Protein AF-A0A0B6YE58-F1 (afdb_monomer)

Mean predicted aligned error: 3.86 Å

pLDDT: mean 92.52, std 4.26, range [74.12, 96.88]

Solvent-accessible surface area (backbone atoms only — not comparable to full-atom values): 4344 Å² total; per-residue (Å²): 129,87,49,72,66,55,62,31,92,91,49,86,24,49,36,35,24,17,76,81,75,41,79,35,95,82,53,78,86,53,94,53,56,77,48,68,34,62,18,32,39,94,88,42,44,37,70,48,80,28,80,89,33,65,88,62,92,28,60,35,61,75,40,53,52,45,77,45,10,61,82,111

Radius of gyration: 13.68 Å; Cα contacts (8 Å, |Δi|>4): 134; chains: 1; bounding box: 18×38×31 Å

Secondary structure (DSSP, 8-state):
---TTTT-TTS--EEEE-TTSSPPTTPPP-TT--EEEE---SS--EEEE-GGGTTTTSEEEEE-SHHHHTT-

Foldseek 3Di:
DPDPQLQDPVDAREWEAEPVRHHDPQTDDDPSHPYYFYAHHDPFGDKDAAPVCVVPPRIDRHGGDRVRTVVD

Organism: NCBI:txid1028688

Structure (mmCIF, N/CA/C/O backbone):
data_AF-A0A0B6YE58-F1
#
_entry.id   AF-A0A0B6YE58-F1
#
loop_
_atom_site.group_PDB
_atom_site.id
_atom_site.type_symbol
_atom_site.label_atom_id
_atom_site.label_alt_id
_atom_site.label_comp_id
_atom_site.l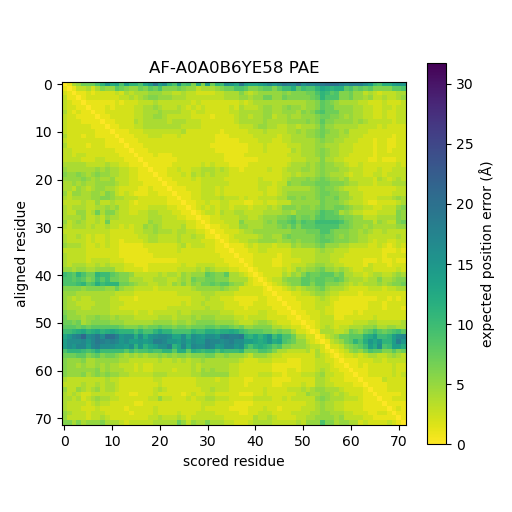abel_asym_id
_atom_site.label_entity_id
_atom_site.label_seq_id
_atom_site.pdbx_PDB_ins_code
_atom_site.Cartn_x
_atom_site.Cartn_y
_atom_site.Cartn_z
_atom_site.occupancy
_atom_site.B_iso_or_equiv
_atom_site.auth_seq_id
_atom_site.auth_comp_id
_atom_site.auth_asym_id
_atom_site.auth_atom_id
_atom_site.pdbx_PDB_model_num
ATOM 1 N N . ASN A 1 1 ? 5.594 -16.457 -6.896 1.00 78.12 1 ASN A N 1
ATOM 2 C CA . ASN A 1 1 ? 4.415 -16.384 -6.01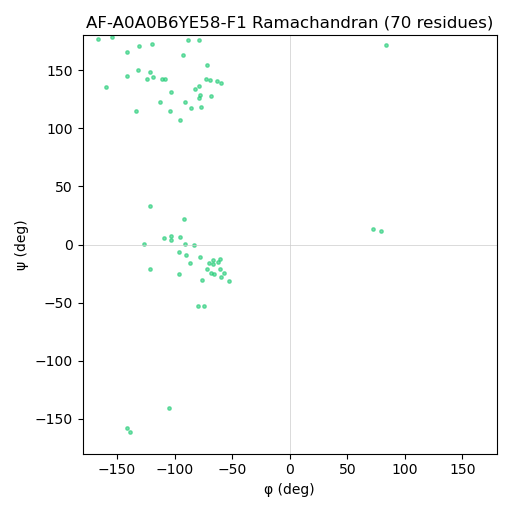8 1.00 78.12 1 ASN A CA 1
ATOM 3 C C . ASN A 1 1 ? 4.822 -16.928 -4.654 1.00 78.12 1 ASN A C 1
ATOM 5 O O . ASN A 1 1 ? 4.940 -18.141 -4.525 1.00 78.12 1 ASN A O 1
ATOM 9 N N . PHE A 1 2 ? 5.217 -16.053 -3.722 1.00 89.50 2 PHE A N 1
ATOM 10 C CA . PHE A 1 2 ? 5.994 -16.426 -2.521 1.00 89.50 2 PHE A CA 1
ATOM 11 C C . PHE A 1 2 ? 5.369 -15.961 -1.194 1.00 89.50 2 PHE A C 1
ATOM 13 O O . PHE A 1 2 ? 5.922 -16.251 -0.136 1.00 89.50 2 PHE A O 1
ATOM 20 N N . ASP A 1 3 ? 4.211 -15.299 -1.241 1.00 91.00 3 ASP A N 1
ATOM 21 C CA . ASP A 1 3 ? 3.419 -14.939 -0.064 1.00 91.00 3 ASP A CA 1
ATOM 22 C C . ASP A 1 3 ? 2.212 -15.885 0.047 1.00 91.00 3 ASP A C 1
ATOM 24 O O . ASP A 1 3 ? 1.336 -15.923 -0.819 1.00 91.00 3 ASP A O 1
ATOM 28 N N . GLY A 1 4 ? 2.189 -16.686 1.115 1.00 92.25 4 GLY A N 1
ATOM 29 C CA . GLY A 1 4 ? 1.138 -17.671 1.367 1.00 92.25 4 GLY A CA 1
ATOM 30 C C . GLY A 1 4 ? -0.225 -17.060 1.700 1.00 92.25 4 GLY A C 1
ATOM 31 O O . GLY A 1 4 ? -1.236 -17.714 1.451 1.00 92.25 4 GLY A O 1
ATOM 32 N N . TYR A 1 5 ? -0.270 -15.826 2.216 1.00 91.88 5 TYR A N 1
ATOM 33 C CA . TYR A 1 5 ? -1.526 -15.104 2.401 1.00 91.88 5 TYR A CA 1
ATOM 34 C C . TYR A 1 5 ? -2.036 -14.615 1.052 1.00 91.88 5 TYR A C 1
ATOM 36 O O . TYR A 1 5 ? -3.137 -14.983 0.678 1.00 91.88 5 TYR A O 1
ATOM 44 N N . ALA A 1 6 ? -1.223 -13.905 0.268 1.00 91.69 6 ALA A N 1
ATOM 45 C CA . ALA A 1 6 ? -1.633 -13.402 -1.048 1.00 91.69 6 ALA A CA 1
ATOM 46 C C . ALA A 1 6 ? -1.893 -14.504 -2.104 1.00 91.69 6 ALA A C 1
ATOM 48 O O . ALA A 1 6 ? -2.514 -14.254 -3.140 1.00 91.69 6 ALA A O 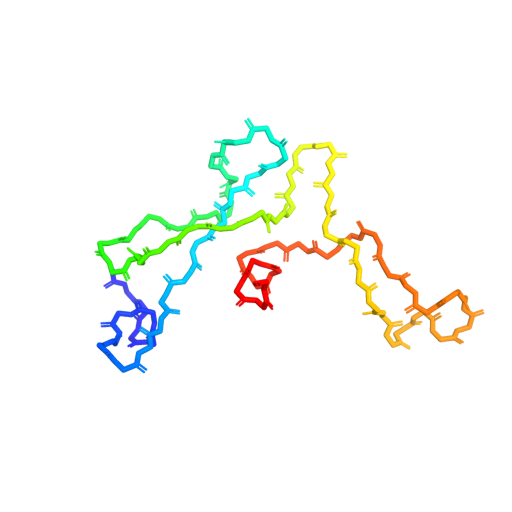1
ATOM 49 N N . ASN A 1 7 ? -1.423 -15.731 -1.880 1.00 93.12 7 ASN A N 1
ATOM 50 C CA . ASN A 1 7 ? -1.677 -16.880 -2.755 1.00 93.12 7 ASN A CA 1
ATOM 51 C C . ASN A 1 7 ? -2.744 -17.845 -2.202 1.00 93.12 7 ASN A C 1
ATOM 53 O O . ASN A 1 7 ? -2.956 -18.926 -2.755 1.00 93.12 7 ASN A O 1
ATOM 57 N N . SER A 1 8 ? -3.412 -17.485 -1.104 1.00 94.75 8 SER A N 1
ATOM 58 C CA . SER A 1 8 ? -4.489 -18.286 -0.529 1.00 94.75 8 SER A CA 1
ATOM 59 C C . SER A 1 8 ? -5.795 -18.092 -1.300 1.00 94.75 8 SER A C 1
ATOM 61 O O . SER A 1 8 ? -6.207 -16.972 -1.586 1.00 94.75 8 SER A O 1
ATOM 63 N N . ILE A 1 9 ? -6.519 -19.183 -1.564 1.00 94.62 9 ILE A N 1
ATOM 64 C CA . ILE A 1 9 ? -7.872 -19.119 -2.154 1.00 94.62 9 ILE A CA 1
ATOM 65 C C . ILE A 1 9 ? -8.907 -18.487 -1.211 1.00 94.62 9 ILE A C 1
ATOM 67 O O . ILE A 1 9 ? -10.018 -18.174 -1.629 1.00 94.62 9 ILE A O 1
ATOM 71 N N . TYR A 1 10 ? -8.562 -18.338 0.069 1.00 96.56 10 TYR A N 1
ATOM 72 C CA . TYR A 1 10 ? -9.434 -17.762 1.092 1.00 96.56 10 TYR A CA 1
ATOM 73 C C . TYR A 1 10 ? -9.257 -16.248 1.246 1.00 96.56 10 TYR A C 1
ATOM 75 O O . TYR A 1 10 ? -9.916 -15.640 2.087 1.00 96.56 10 TYR A O 1
ATOM 83 N N . THR A 1 11 ? -8.372 -15.634 0.462 1.00 95.31 11 THR A N 1
ATOM 84 C CA . THR A 1 11 ? -8.099 -14.195 0.490 1.00 95.31 11 THR A CA 1
ATOM 85 C C . THR A 1 11 ? -8.363 -13.576 -0.871 1.00 95.31 11 THR A C 1
ATOM 87 O O . THR A 1 11 ? -8.135 -14.204 -1.903 1.00 95.31 11 THR A O 1
ATOM 90 N N . VAL A 1 12 ? -8.792 -12.316 -0.874 1.00 94.75 12 VAL A N 1
ATOM 91 C CA . VAL A 1 12 ? -8.863 -11.514 -2.096 1.00 94.75 12 VAL A CA 1
ATOM 92 C C . VAL A 1 12 ? -7.589 -10.694 -2.200 1.00 94.75 12 VAL A C 1
ATOM 94 O O . VAL A 1 12 ? -7.387 -9.748 -1.443 1.00 94.75 12 VAL A O 1
ATOM 97 N N . THR A 1 13 ? -6.720 -11.078 -3.127 1.00 95.81 13 THR A N 1
ATOM 98 C CA . THR A 1 13 ? -5.441 -10.398 -3.338 1.00 95.81 13 THR A CA 1
ATOM 99 C C . THR A 1 13 ? -5.629 -9.220 -4.279 1.00 95.81 13 THR A C 1
ATOM 101 O O . THR A 1 13 ? -6.007 -9.394 -5.442 1.00 95.81 13 THR A O 1
ATOM 104 N N . VAL A 1 14 ? -5.353 -8.024 -3.759 1.00 95.88 14 VAL A N 1
ATOM 105 C CA . VAL A 1 14 ? -5.498 -6.747 -4.460 1.00 95.88 14 VAL A CA 1
ATOM 106 C C . VAL A 1 14 ? -4.118 -6.135 -4.682 1.00 95.88 14 VAL A C 1
ATOM 108 O O . VA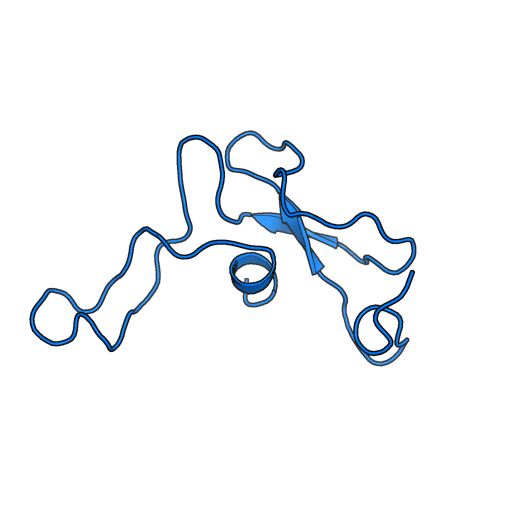L A 1 14 ? -3.365 -5.926 -3.732 1.00 95.88 14 VAL A O 1
ATOM 111 N N . GLY A 1 15 ? -3.784 -5.867 -5.943 1.00 95.19 15 GLY A N 1
ATOM 112 C CA . GLY A 1 15 ? -2.571 -5.154 -6.337 1.00 95.19 15 GLY A CA 1
ATOM 113 C C . GLY A 1 15 ? -2.762 -3.635 -6.376 1.00 95.19 15 GLY A C 1
ATOM 114 O O . GLY A 1 15 ? -3.864 -3.117 -6.195 1.00 95.19 15 GLY A O 1
ATOM 115 N N . ALA A 1 16 ? -1.679 -2.913 -6.654 1.00 96.38 16 ALA A N 1
ATOM 116 C CA . ALA A 1 16 ? -1.677 -1.456 -6.747 1.00 96.38 16 ALA A CA 1
ATOM 117 C C . ALA A 1 16 ? -1.524 -0.972 -8.195 1.00 96.38 16 ALA A C 1
ATOM 119 O O . ALA A 1 16 ? -0.739 -1.530 -8.962 1.00 96.38 16 ALA A O 1
ATOM 120 N N . VAL A 1 17 ? -2.225 0.111 -8.528 1.00 96.06 17 VAL A N 1
ATOM 121 C CA . VAL A 1 17 ? -2.011 0.916 -9.735 1.00 96.06 17 VAL A CA 1
ATOM 122 C C . VAL A 1 17 ? -1.760 2.373 -9.332 1.00 96.06 17 VAL A C 1
ATOM 124 O O . VAL A 1 17 ? -2.335 2.859 -8.357 1.00 96.06 17 VAL A O 1
ATOM 127 N N . ASP A 1 18 ? -0.864 3.063 -10.031 1.00 94.94 18 ASP A N 1
ATOM 128 C CA . ASP A 1 18 ? -0.538 4.460 -9.744 1.00 94.94 18 ASP A CA 1
ATOM 129 C C . ASP A 1 18 ? -1.589 5.446 -10.291 1.00 94.94 18 ASP A C 1
ATOM 131 O O . ASP A 1 18 ? -2.530 5.083 -11.002 1.00 94.94 18 ASP A O 1
ATOM 135 N N . ASP A 1 19 ? -1.403 6.731 -9.987 1.00 93.38 19 ASP A N 1
ATOM 136 C CA . ASP A 1 19 ? -2.272 7.835 -10.404 1.00 93.38 19 ASP A CA 1
ATOM 137 C C . ASP A 1 19 ? -2.389 8.027 -11.930 1.00 93.38 19 ASP A C 1
ATOM 139 O O . ASP A 1 19 ? -3.264 8.757 -12.401 1.00 93.38 19 ASP A O 1
ATOM 143 N N . LYS A 1 20 ? -1.527 7.371 -12.711 1.00 95.06 20 LYS A N 1
ATOM 144 C CA . LYS A 1 20 ? -1.494 7.401 -14.177 1.00 95.06 20 LYS A CA 1
ATOM 145 C C . LYS A 1 20 ? -1.940 6.080 -14.807 1.00 95.06 20 LYS A C 1
ATOM 147 O O . LYS A 1 20 ? -1.871 5.949 -16.029 1.00 95.06 20 LYS A O 1
ATOM 152 N N . GLY A 1 21 ? -2.411 5.117 -14.013 1.00 93.62 21 GLY A N 1
ATOM 153 C CA . GLY A 1 21 ? -2.808 3.797 -14.504 1.00 93.62 21 GLY A CA 1
ATOM 154 C C . GLY A 1 21 ? -1.630 2.848 -14.760 1.00 93.62 21 GLY A C 1
ATOM 155 O O . GLY A 1 21 ? -1.812 1.816 -15.403 1.00 93.62 21 GLY A O 1
ATOM 156 N N . GLY A 1 22 ? -0.427 3.203 -14.309 1.00 94.50 22 GLY A N 1
ATOM 157 C CA . GLY A 1 22 ? 0.793 2.415 -14.435 1.00 94.50 22 GLY A CA 1
ATOM 158 C C . GLY A 1 22 ? 1.051 1.509 -13.232 1.00 94.50 22 GLY A C 1
ATOM 159 O O . GLY A 1 22 ? 0.485 1.681 -12.153 1.00 94.50 22 GLY A O 1
ATOM 160 N N . MET A 1 23 ? 1.935 0.528 -13.420 1.00 93.62 23 MET A N 1
ATOM 161 C CA . MET A 1 23 ? 2.410 -0.324 -12.332 1.00 93.62 23 MET A CA 1
ATOM 162 C C . MET A 1 23 ? 3.443 0.445 -11.488 1.00 93.62 23 MET A C 1
ATOM 164 O O . MET A 1 23 ? 4.494 0.816 -12.020 1.00 93.62 23 MET A O 1
ATOM 168 N N . PRO A 1 24 ? 3.192 0.682 -10.188 1.00 92.94 24 PRO A N 1
ATOM 169 C CA . PRO A 1 24 ? 4.158 1.360 -9.337 1.00 92.94 24 PRO A CA 1
ATOM 170 C C . PRO A 1 24 ? 5.363 0.455 -9.038 1.00 92.94 24 PRO A C 1
ATOM 172 O O . PRO A 1 24 ? 5.248 -0.768 -9.017 1.00 92.94 24 PRO A O 1
ATOM 175 N N . TYR A 1 25 ? 6.524 1.050 -8.746 1.00 91.94 25 TYR A N 1
ATOM 176 C CA . TYR A 1 25 ? 7.796 0.319 -8.581 1.00 91.94 25 TYR A CA 1
ATOM 177 C C . TYR A 1 25 ? 7.800 -0.730 -7.453 1.00 91.94 25 TYR A C 1
ATOM 179 O O . TYR A 1 25 ? 8.658 -1.608 -7.436 1.00 91.94 25 TYR A O 1
ATOM 187 N N . TYR A 1 26 ? 6.886 -0.600 -6.490 1.00 91.25 26 TYR A N 1
ATOM 188 C CA . TYR A 1 26 ? 6.740 -1.493 -5.342 1.00 91.25 26 TYR A CA 1
ATOM 189 C C . TYR A 1 26 ? 5.667 -2.573 -5.552 1.00 91.25 26 TYR A C 1
ATOM 191 O O . TYR A 1 26 ? 5.489 -3.412 -4.672 1.00 91.25 26 TYR A O 1
ATOM 199 N N . ALA A 1 27 ? 4.902 -2.529 -6.650 1.00 90.75 27 ALA A N 1
ATOM 200 C CA . ALA A 1 27 ? 3.897 -3.550 -6.923 1.00 90.75 27 ALA A CA 1
ATOM 201 C C . ALA A 1 27 ? 4.575 -4.886 -7.249 1.00 90.75 27 ALA A C 1
ATOM 203 O O . ALA A 1 27 ? 5.591 -4.938 -7.940 1.00 90.75 27 ALA A O 1
ATOM 204 N N . GLU A 1 28 ? 3.986 -5.975 -6.766 1.00 89.88 28 GLU A N 1
ATOM 205 C CA . GLU A 1 28 ? 4.457 -7.329 -7.032 1.00 89.88 28 GLU A CA 1
ATOM 206 C C . GLU A 1 28 ? 3.565 -7.995 -8.078 1.00 89.88 28 GLU A C 1
ATOM 208 O O . GLU A 1 28 ? 2.340 -8.001 -7.955 1.00 89.88 28 GLU A O 1
ATOM 213 N N . GLU A 1 29 ? 4.174 -8.591 -9.104 1.00 88.88 29 GLU A N 1
ATOM 214 C CA . GLU A 1 29 ? 3.436 -9.390 -10.078 1.00 88.88 29 GLU A CA 1
ATOM 215 C C . GLU A 1 29 ? 3.207 -10.808 -9.565 1.00 88.88 29 GLU A C 1
ATOM 217 O O . GLU A 1 29 ? 4.104 -11.494 -9.062 1.00 88.88 29 GLU A O 1
ATOM 222 N N . CYS A 1 30 ? 1.971 -11.267 -9.713 1.00 87.44 30 CYS A N 1
ATOM 223 C CA . CYS A 1 30 ? 1.520 -12.488 -9.091 1.00 87.44 30 CYS A CA 1
ATOM 224 C C . CYS A 1 30 ? 0.276 -13.044 -9.799 1.00 87.44 30 CYS A C 1
ATOM 226 O O . CYS A 1 30 ? -0.671 -12.317 -10.092 1.00 87.44 30 CYS A O 1
ATOM 228 N N . ALA A 1 31 ? 0.265 -14.358 -10.048 1.00 92.31 31 ALA A N 1
ATOM 229 C CA . ALA A 1 31 ? -0.837 -15.040 -10.729 1.00 92.31 31 ALA A CA 1
ATOM 230 C C . ALA A 1 31 ? -2.125 -15.126 -9.891 1.00 92.31 31 ALA A C 1
ATOM 232 O O . ALA A 1 31 ? -3.179 -15.428 -10.440 1.00 92.31 31 ALA A O 1
ATOM 233 N N . SER A 1 32 ? -2.049 -14.895 -8.576 1.00 92.75 32 SER A N 1
ATOM 234 C CA . SER A 1 32 ? -3.206 -14.926 -7.674 1.00 92.75 32 SER A CA 1
ATOM 235 C C . SER A 1 32 ? -3.827 -13.548 -7.422 1.00 92.75 32 SER A C 1
ATOM 237 O O . SER A 1 32 ? -4.738 -13.451 -6.605 1.00 92.75 32 SER A O 1
ATOM 239 N N . MET A 1 33 ? -3.382 -12.486 -8.110 1.00 92.19 33 MET A N 1
ATOM 240 C CA . MET A 1 33 ? -4.054 -11.182 -8.040 1.00 92.19 33 MET A CA 1
ATOM 241 C C . MET A 1 33 ? -5.427 -11.245 -8.711 1.00 92.19 33 MET A C 1
ATOM 243 O O . MET A 1 33 ? -5.544 -11.649 -9.866 1.00 92.19 33 MET A O 1
ATOM 247 N N . ILE A 1 34 ? -6.463 -10.816 -7.989 1.00 93.94 34 ILE A N 1
ATOM 248 C CA . ILE A 1 34 ? -7.856 -10.826 -8.468 1.00 93.94 34 ILE A CA 1
ATOM 249 C C . ILE A 1 34 ? -8.251 -9.455 -9.037 1.00 93.94 34 ILE A C 1
ATOM 251 O O . ILE A 1 34 ? -9.117 -9.363 -9.905 1.00 93.94 34 ILE A O 1
ATOM 255 N N . GLY A 1 35 ? -7.590 -8.386 -8.592 1.00 94.81 35 GLY A N 1
ATOM 256 C CA . GLY A 1 35 ? -7.805 -7.033 -9.091 1.00 94.81 35 GLY A CA 1
ATOM 257 C C . GLY A 1 35 ? -6.700 -6.075 -8.660 1.00 94.81 35 GLY A C 1
ATOM 258 O O . GLY A 1 35 ? -5.790 -6.447 -7.918 1.00 94.81 35 GLY A O 1
ATOM 259 N N . VAL A 1 36 ? -6.798 -4.833 -9.131 1.00 96.00 36 VAL A N 1
ATOM 260 C CA . VAL A 1 36 ? -5.914 -3.725 -8.750 1.00 96.00 36 VAL A CA 1
ATOM 261 C C . VAL A 1 36 ? -6.745 -2.497 -8.405 1.00 96.00 36 VAL A C 1
ATOM 263 O O . VAL A 1 36 ? -7.820 -2.297 -8.971 1.00 96.00 36 VAL A O 1
ATOM 266 N N . THR A 1 37 ? -6.242 -1.665 -7.501 1.00 96.38 37 THR A N 1
ATOM 267 C CA . THR A 1 37 ? -6.850 -0.370 -7.172 1.00 96.38 37 THR A CA 1
ATOM 268 C C . THR A 1 37 ? -5.779 0.690 -6.943 1.00 96.38 37 THR A C 1
ATOM 270 O O . THR A 1 37 ? -4.586 0.380 -6.864 1.00 96.38 37 THR A O 1
ATOM 273 N N . PHE A 1 38 ? -6.199 1.953 -6.936 1.00 96.44 38 PHE A N 1
ATOM 274 C CA . PHE A 1 38 ? -5.289 3.085 -6.865 1.00 96.44 38 PHE A CA 1
ATOM 275 C C . PHE A 1 38 ? -4.508 3.087 -5.551 1.00 96.44 38 PHE A C 1
ATOM 277 O O . PHE A 1 38 ? -5.039 2.791 -4.485 1.00 96.44 38 PHE A O 1
ATOM 284 N N . SER A 1 39 ? -3.234 3.442 -5.632 1.00 96.50 39 SER A N 1
ATOM 285 C CA . SER A 1 39 ? -2.375 3.678 -4.477 1.00 96.50 39 SER A CA 1
ATOM 286 C C . SER A 1 39 ? -1.459 4.873 -4.760 1.00 96.50 39 SER A C 1
ATOM 288 O O . SER A 1 39 ? -1.760 5.712 -5.607 1.00 96.50 39 SER A O 1
ATOM 290 N N . SER A 1 40 ? -0.337 4.960 -4.051 1.00 94.38 40 SER A N 1
ATOM 291 C CA . SER A 1 40 ? 0.724 5.926 -4.298 1.00 94.38 40 SER A CA 1
ATOM 292 C C . SER A 1 40 ? 1.333 5.821 -5.682 1.00 94.38 40 SER A C 1
ATOM 294 O O . SER A 1 40 ? 1.614 4.726 -6.183 1.00 94.38 40 SER A O 1
ATOM 296 N N . GLY A 1 41 ? 1.593 6.977 -6.266 1.00 89.50 41 GLY A N 1
ATOM 297 C CA . GLY A 1 41 ? 2.091 7.108 -7.618 1.00 89.50 41 GLY A CA 1
ATOM 298 C C . GLY A 1 41 ? 3.169 8.167 -7.746 1.00 89.50 41 GLY A C 1
ATOM 299 O O . GLY A 1 41 ? 3.817 8.566 -6.785 1.00 89.50 41 GLY A O 1
ATOM 300 N N . THR A 1 42 ? 3.402 8.617 -8.976 1.00 84.44 42 THR A N 1
ATOM 301 C CA . THR A 1 42 ? 4.452 9.614 -9.229 1.00 84.44 42 THR A CA 1
ATOM 302 C C . THR A 1 42 ? 4.015 11.009 -8.792 1.00 84.44 42 THR A C 1
ATOM 304 O O . THR A 1 42 ? 4.863 11.834 -8.456 1.00 84.44 42 THR A O 1
ATOM 307 N N . THR A 1 43 ? 2.712 11.308 -8.860 1.00 88.44 43 THR A N 1
ATOM 308 C CA . THR A 1 43 ? 2.213 12.666 -8.581 1.00 88.44 43 THR A CA 1
ATOM 309 C C . THR A 1 43 ? 1.197 12.751 -7.455 1.00 88.44 43 THR A C 1
ATOM 311 O O 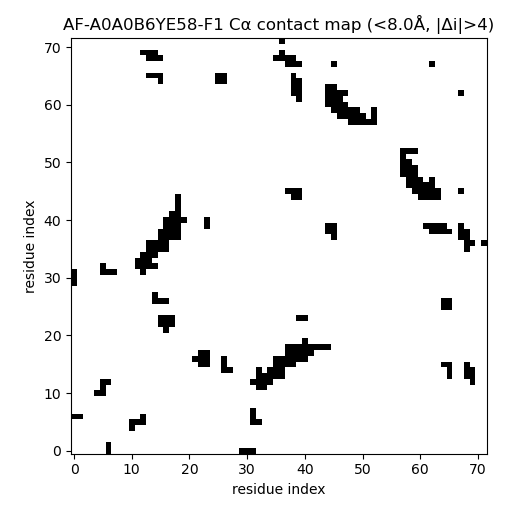. THR A 1 43 ? 1.017 13.838 -6.905 1.00 88.44 43 THR A O 1
ATOM 314 N N . ARG A 1 44 ? 0.528 11.646 -7.112 1.00 92.62 44 ARG A N 1
ATOM 315 C CA . ARG A 1 44 ? -0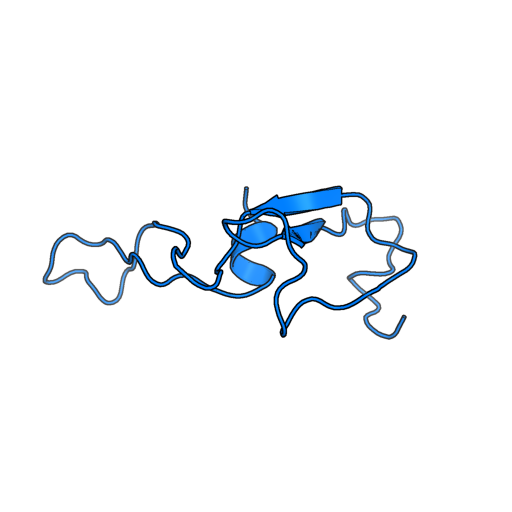.493 11.611 -6.063 1.00 92.62 44 ARG A CA 1
ATOM 316 C C . ARG A 1 44 ? -0.400 10.331 -5.257 1.00 92.62 44 ARG A C 1
ATOM 318 O O . ARG A 1 44 ? -0.156 9.266 -5.817 1.00 92.62 44 ARG A O 1
ATOM 325 N N . ASP A 1 45 ? -0.691 10.485 -3.975 1.00 95.88 45 ASP A N 1
ATOM 326 C CA . ASP A 1 45 ? -0.761 9.419 -2.990 1.00 95.88 45 ASP A CA 1
ATOM 327 C C . ASP A 1 45 ? -2.165 9.341 -2.379 1.00 95.88 45 ASP A C 1
ATOM 329 O O . ASP A 1 45 ? -3.042 10.167 -2.664 1.00 95.88 45 ASP A O 1
ATOM 333 N N . ILE A 1 46 ? -2.409 8.308 -1.569 1.00 96.88 46 ILE A N 1
ATOM 334 C CA . ILE A 1 46 ? -3.712 8.103 -0.943 1.00 96.88 46 ILE A CA 1
ATOM 335 C C . ILE A 1 46 ? -3.873 9.048 0.246 1.00 96.88 46 ILE A C 1
ATOM 337 O O . ILE A 1 46 ? -3.042 9.092 1.158 1.00 96.88 46 ILE A O 1
ATOM 341 N N . VAL A 1 47 ? -4.999 9.763 0.244 1.00 95.44 47 VAL A N 1
ATOM 342 C CA . VAL A 1 47 ? -5.420 10.627 1.345 1.00 95.44 47 VAL A CA 1
ATOM 343 C C . VAL A 1 47 ? -6.292 9.829 2.304 1.00 95.44 47 VAL A C 1
ATOM 345 O O . VAL A 1 47 ? -7.316 9.273 1.910 1.00 95.44 47 VAL A O 1
ATOM 348 N N . THR A 1 48 ? -5.899 9.769 3.571 1.00 95.56 48 THR A N 1
ATOM 349 C CA . THR A 1 48 ? -6.647 9.060 4.618 1.00 95.56 48 THR A CA 1
ATOM 350 C C . THR A 1 48 ? -6.355 9.656 5.995 1.00 95.56 48 THR A C 1
ATOM 352 O O . THR A 1 48 ? -5.584 10.603 6.126 1.00 95.56 48 THR A O 1
ATOM 355 N N . THR A 1 49 ? -6.979 9.139 7.047 1.00 95.19 49 THR A N 1
ATOM 356 C CA . THR A 1 49 ? -6.739 9.580 8.427 1.00 95.19 49 THR A CA 1
ATOM 357 C C . THR A 1 49 ? -5.385 9.097 8.955 1.00 95.19 49 THR A C 1
ATOM 359 O O . THR A 1 49 ? -5.005 7.951 8.723 1.00 95.19 49 THR A O 1
ATOM 362 N N . ASP A 1 50 ? -4.694 9.926 9.738 1.00 94.75 50 ASP A N 1
ATOM 363 C CA . ASP A 1 50 ? -3.423 9.601 10.392 1.00 94.75 50 ASP A CA 1
ATOM 364 C C . ASP A 1 50 ? -3.434 10.025 11.866 1.00 94.75 50 ASP A C 1
ATOM 366 O O . ASP A 1 50 ? -3.471 11.209 12.210 1.00 94.75 50 ASP A O 1
ATOM 370 N N . TRP A 1 51 ? -3.356 9.035 12.756 1.00 92.00 51 TRP A N 1
ATOM 371 C CA . TRP A 1 51 ? -3.383 9.243 14.203 1.00 92.00 51 TRP A CA 1
ATOM 372 C C . TRP A 1 51 ? -2.157 10.005 14.724 1.00 92.00 51 TRP A C 1
ATOM 374 O O . TRP A 1 51 ? -2.243 10.673 15.757 1.00 92.00 51 TRP A O 1
ATOM 384 N N . ARG A 1 52 ? -1.017 9.948 14.020 1.00 90.12 52 ARG A N 1
ATOM 385 C CA . ARG A 1 52 ? 0.195 10.699 14.391 1.00 90.12 52 ARG A CA 1
ATOM 386 C C . ARG A 1 52 ? 0.037 12.192 14.126 1.00 90.12 52 ARG A C 1
ATOM 388 O O . ARG A 1 52 ? 0.720 12.995 14.753 1.00 90.12 52 ARG A O 1
ATOM 395 N N . GLN A 1 53 ? -0.899 12.563 13.255 1.00 87.62 53 GLN A N 1
ATOM 396 C CA . GLN A 1 53 ? -1.246 13.947 12.944 1.00 87.62 53 GLN A CA 1
ATOM 397 C C . GLN A 1 53 ? -2.388 14.481 13.812 1.00 87.62 53 GLN A C 1
ATOM 399 O O . GLN A 1 53 ? -3.028 15.469 13.457 1.00 87.62 53 GLN A O 1
ATOM 404 N N . GLY A 1 54 ? -2.622 13.879 14.983 1.00 74.12 54 GLY A N 1
ATOM 405 C CA . GLY A 1 54 ? -3.663 14.303 15.924 1.00 74.12 54 GLY A CA 1
ATOM 406 C C . GLY A 1 54 ? -3.503 15.726 16.486 1.00 74.12 54 GLY A C 1
ATOM 407 O O . GLY A 1 54 ? -4.460 16.261 17.030 1.00 74.12 54 GLY A O 1
ATOM 408 N N . GLN A 1 55 ? -2.326 16.355 16.351 1.00 78.38 55 GLN A N 1
ATOM 409 C CA . GLN A 1 55 ? -2.122 17.787 16.646 1.00 78.38 55 GLN A CA 1
ATOM 410 C C . GLN A 1 55 ? -2.356 18.707 15.428 1.00 78.38 55 GLN A C 1
ATOM 412 O O . GLN A 1 55 ? -2.361 19.926 15.579 1.00 78.38 55 GLN A O 1
ATOM 417 N N . GLY A 1 56 ? -2.522 18.132 14.234 1.00 84.44 56 GLY A N 1
ATOM 418 C CA . GLY A 1 56 ? -2.880 18.808 12.987 1.00 84.44 56 GLY A CA 1
ATOM 419 C C . GLY A 1 56 ? -4.347 18.562 12.615 1.00 84.44 56 GLY A C 1
ATOM 420 O O . GLY A 1 56 ? -5.220 18.545 13.477 1.00 84.44 56 GLY A O 1
ATOM 421 N N . ASN A 1 57 ? -4.632 18.359 11.326 1.00 89.12 57 ASN A N 1
ATOM 422 C CA . ASN A 1 57 ? -5.985 18.053 10.837 1.00 89.12 57 ASN A CA 1
ATOM 423 C C . ASN A 1 57 ? -6.361 16.557 10.940 1.00 89.12 57 ASN A C 1
ATOM 425 O O . ASN A 1 57 ? -7.473 16.194 10.568 1.00 89.12 57 ASN A O 1
ATOM 429 N N . GLY A 1 58 ? -5.457 15.698 11.429 1.00 94.06 58 GLY A N 1
ATOM 430 C CA . GLY A 1 58 ? -5.678 14.254 11.548 1.00 94.06 58 GLY A CA 1
ATOM 431 C C . GLY A 1 58 ? -5.669 13.484 10.223 1.00 94.06 58 GLY A C 1
ATOM 432 O O . GLY A 1 58 ? -6.085 12.327 10.207 1.00 94.06 58 GLY A O 1
ATOM 433 N N . CYS A 1 59 ? -5.206 14.088 9.126 1.00 94.31 59 CYS A N 1
ATOM 434 C CA . CYS A 1 59 ? -5.173 13.481 7.796 1.00 94.31 59 CYS A CA 1
ATOM 435 C C . CYS A 1 59 ? -3.736 13.381 7.275 1.00 94.31 59 CYS A C 1
ATOM 437 O O . CYS A 1 59 ? -2.933 14.283 7.480 1.00 94.31 59 CYS A O 1
ATOM 439 N N . THR A 1 60 ? -3.424 12.313 6.548 1.00 93.50 60 THR A N 1
ATOM 440 C CA . THR A 1 60 ? -2.215 12.196 5.730 1.00 93.50 60 THR A CA 1
ATOM 441 C C . THR A 1 60 ? -2.585 12.204 4.259 1.00 93.50 60 THR A C 1
ATOM 443 O O . THR A 1 60 ? -3.594 11.622 3.870 1.00 93.50 60 THR A O 1
ATOM 446 N N . GLU A 1 61 ? -1.749 12.844 3.452 1.00 94.00 61 GLU A N 1
ATOM 447 C CA . GLU A 1 61 ? -1.829 12.814 1.991 1.00 94.00 61 GLU A CA 1
ATOM 448 C C . GLU A 1 61 ? -0.774 11.880 1.384 1.00 94.00 61 GLU A C 1
ATOM 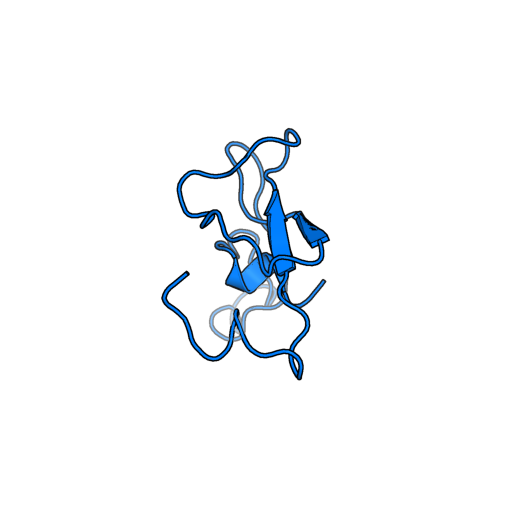450 O O . GLU A 1 61 ? -0.681 11.797 0.172 1.00 94.00 61 GLU A O 1
ATOM 455 N N . ASN A 1 62 ? 0.002 11.177 2.221 1.00 93.69 62 ASN A N 1
ATOM 456 C CA . ASN A 1 62 ? 1.181 10.402 1.824 1.00 93.69 62 ASN A CA 1
ATOM 457 C C . ASN A 1 62 ? 1.052 8.914 2.208 1.00 93.69 62 ASN A C 1
ATOM 459 O O . ASN A 1 62 ? 2.035 8.287 2.619 1.00 93.69 62 ASN A O 1
ATOM 463 N N . HIS A 1 63 ? -0.157 8.336 2.184 1.00 95.00 63 HIS A N 1
ATOM 464 C CA . HIS A 1 63 ? -0.310 6.895 2.402 1.00 95.00 63 HIS A CA 1
ATOM 465 C C . HIS A 1 63 ? 0.037 6.127 1.117 1.00 95.00 63 HIS A C 1
ATOM 467 O O . HIS A 1 63 ? -0.490 6.422 0.045 1.00 95.00 63 HIS A O 1
ATOM 473 N N . THR A 1 64 ? 0.956 5.162 1.224 1.00 95.25 64 THR A N 1
ATOM 474 C CA . THR A 1 64 ? 1.637 4.540 0.078 1.00 95.25 64 THR A CA 1
ATOM 475 C C . THR A 1 64 ? 1.631 3.008 0.138 1.00 95.25 64 THR A C 1
ATOM 477 O O . THR A 1 64 ? 1.268 2.396 1.149 1.00 95.25 64 THR A O 1
ATOM 480 N N . GLY A 1 65 ? 2.071 2.387 -0.959 1.00 94.12 65 GLY A N 1
ATOM 481 C CA . GLY A 1 65 ? 2.294 0.947 -1.073 1.00 94.12 65 GLY A CA 1
ATOM 482 C C . GLY A 1 65 ? 1.037 0.141 -1.406 1.00 94.12 65 GLY A C 1
ATO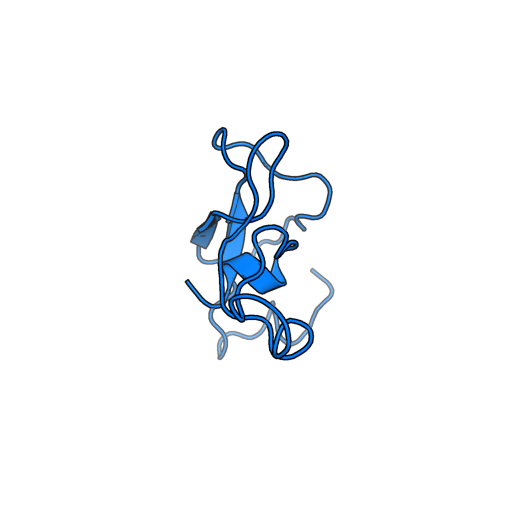M 483 O O . GLY A 1 65 ? -0.088 0.638 -1.357 1.00 94.12 65 GLY A O 1
ATOM 484 N N . THR A 1 66 ? 1.197 -1.150 -1.698 1.00 93.75 66 THR A N 1
ATOM 485 C CA . THR A 1 66 ? 0.058 -2.070 -1.909 1.00 93.75 66 THR A CA 1
ATOM 486 C C . THR A 1 66 ? -0.877 -2.118 -0.692 1.00 93.75 66 THR A C 1
ATOM 488 O O . THR A 1 66 ? -2.079 -2.330 -0.829 1.00 93.75 66 THR A O 1
ATOM 491 N N . SER A 1 67 ? -0.354 -1.801 0.496 1.00 93.50 67 SER A N 1
ATOM 492 C CA . SER A 1 67 ? -1.117 -1.606 1.732 1.00 93.50 67 SER A CA 1
ATOM 493 C C . SER A 1 67 ? -2.169 -0.499 1.672 1.00 93.50 67 SER A C 1
ATOM 495 O O . SER A 1 67 ? -3.151 -0.593 2.397 1.00 93.50 67 SER A O 1
ATOM 497 N N . ALA A 1 68 ? -1.980 0.528 0.839 1.00 95.06 68 ALA A N 1
ATOM 498 C CA . ALA A 1 68 ? -2.973 1.583 0.636 1.00 95.06 68 ALA A CA 1
ATOM 499 C C . ALA A 1 68 ? -4.008 1.217 -0.442 1.00 95.06 68 ALA A C 1
ATOM 501 O O . ALA A 1 68 ? -5.070 1.828 -0.492 1.00 95.06 68 ALA A O 1
ATOM 502 N N . ALA A 1 69 ? -3.714 0.204 -1.267 1.00 94.12 69 ALA A N 1
ATOM 503 C CA . ALA A 1 69 ? -4.629 -0.314 -2.275 1.00 94.12 69 ALA A CA 1
ATOM 504 C C . ALA A 1 69 ? -5.671 -1.252 -1.640 1.00 94.12 69 ALA A C 1
ATOM 506 O O . ALA A 1 69 ? -6.866 -1.047 -1.786 1.00 94.12 69 ALA A O 1
ATOM 507 N N . ALA A 1 70 ? -5.227 -2.258 -0.879 1.00 95.50 70 ALA A N 1
ATOM 508 C CA . ALA A 1 70 ? -6.106 -3.296 -0.326 1.00 95.50 70 ALA A CA 1
ATOM 509 C C . ALA A 1 70 ? -7.343 -2.811 0.482 1.00 95.50 70 ALA A C 1
ATOM 511 O O . ALA A 1 70 ? -8.343 -3.526 0.468 1.00 95.50 70 ALA A O 1
ATOM 512 N N . PRO A 1 71 ? -7.319 -1.664 1.196 1.00 94.31 71 PRO A N 1
ATOM 513 C CA . PRO A 1 71 ? -8.485 -1.154 1.927 1.00 94.31 71 PRO A CA 1
ATOM 514 C C . PRO A 1 71 ? -9.566 -0.451 1.083 1.00 94.31 71 PRO A C 1
ATOM 516 O O . PRO A 1 71 ? -10.611 -0.130 1.651 1.00 94.31 71 PRO A O 1
ATOM 519 N N . LEU A 1 72 ? -9.310 -0.147 -0.197 1.00 90.00 72 LEU A N 1
ATOM 520 C CA . LEU A 1 72 ? -10.250 0.540 -1.102 1.00 90.00 72 LEU A CA 1
ATOM 521 C C . LEU A 1 72 ? -11.265 -0.429 -1.719 1.00 90.00 72 LEU A C 1
ATOM 523 O O . LEU A 1 72 ? -12.450 -0.035 -1.801 1.00 90.00 72 LEU A O 1
#

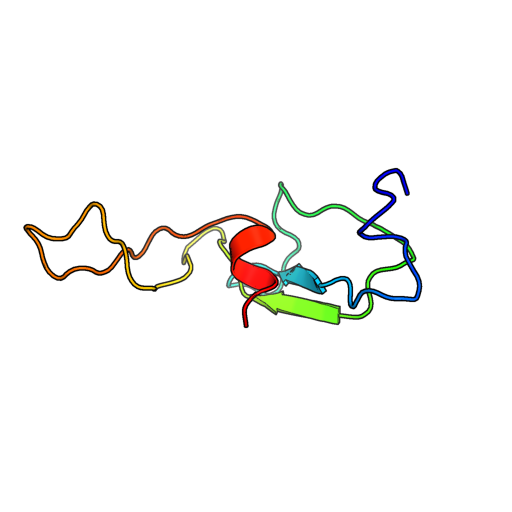Nearest PDB structures (foldseek):
  1ot5-assembly2_B  TM=9.498E-01  e=1.620E-04  Saccharomyces cerevisiae
  8ehe-assembly1_A  TM=8.314E-01  e=2.280E-02  Tannerella forsythia
  1sbt-assembly1_A  TM=7.845E-01  e=6.589E-01  Bacillus amyloliquefaciens
  1c9n-assembly1_A  TM=8.178E-01  e=8.031E-01  Lederbergia lenta
  1sbi-assembly1_A  TM=8.097E-01  e=1.454E+00  Bacillus amyloliquefaciens

InterPro domains:
  IPR036852 Peptidase S8/S53 domain superfamily [G3DSA:3.40.50.200] (1-72)
  IPR036852 Peptidase S8/S53 domain superfamily [SSF52743] (2-72)

Sequence (72 aa):
NFDGYANSIYTVTVGAVDDKGGMPYYAEECASMIGVTFSSGTTRDIVTTDWRQGQGNGCTENHTGTSAAAPL